Protein AF-A0A3B9D4S8-F1 (afdb_monomer_lite)

Sequence (155 aa):
MSEKCYGMEFLEKNNIGFYTDLKRFDDLPFKVETFAYAKSVVMIPEYLYYYRLEREGQDVAADDERLYVHFDIFEHLNQSIGSTKDQRLIDNLQMCKIQTHRYALSKIKEEYKEEYLRRARADLNALCDTGRTYKIANMMLGSEVADAYRKIMQE

Radius of gyration: 16.87 Å; chains: 1; bounding box: 31×39×42 Å

pLDDT: mean 85.06, std 12.62, range [33.0, 96.56]

Structure (mmCIF, N/CA/C/O backbone):
data_AF-A0A3B9D4S8-F1
#
_entry.id   AF-A0A3B9D4S8-F1
#
loop_
_atom_site.group_PDB
_atom_site.id
_atom_site.type_symbol
_atom_site.label_atom_id
_atom_site.label_alt_id
_atom_site.label_comp_id
_atom_site.label_asym_id
_atom_site.label_entity_id
_atom_site.label_seq_id
_atom_site.pdbx_PDB_ins_code
_atom_site.Cartn_x
_atom_site.Cartn_y
_atom_site.Cartn_z
_atom_site.occupancy
_atom_site.B_iso_or_equiv
_atom_site.auth_seq_id
_atom_site.auth_comp_id
_atom_site.auth_asym_id
_atom_site.auth_atom_id
_atom_site.pdbx_PDB_model_num
ATOM 1 N N . MET A 1 1 ? 0.775 -20.715 5.331 1.00 33.00 1 MET A N 1
ATOM 2 C CA . MET A 1 1 ? 1.115 -20.788 6.770 1.00 33.00 1 MET A CA 1
ATOM 3 C C . MET A 1 1 ? 1.354 -19.358 7.222 1.00 33.00 1 MET A C 1
ATOM 5 O O . MET A 1 1 ? 2.256 -18.736 6.675 1.00 33.00 1 MET A O 1
ATOM 9 N N . SER A 1 2 ? 0.488 -18.779 8.061 1.00 41.25 2 SER A N 1
ATOM 10 C CA . SER A 1 2 ? 0.660 -17.386 8.494 1.00 41.25 2 SER A CA 1
ATOM 11 C C . SER A 1 2 ? 1.820 -17.278 9.483 1.00 41.25 2 SER A C 1
ATOM 13 O O . SER A 1 2 ? 1.937 -18.087 10.395 1.00 41.25 2 SER A O 1
ATOM 15 N N . GLU A 1 3 ? 2.643 -16.244 9.330 1.00 60.28 3 GLU A N 1
ATOM 16 C CA . GLU A 1 3 ? 3.810 -15.877 10.165 1.00 60.28 3 GLU A CA 1
ATOM 17 C C . GLU A 1 3 ? 3.486 -15.567 11.635 1.00 60.28 3 GLU A C 1
ATOM 19 O O . GLU A 1 3 ? 4.340 -15.113 12.393 1.00 60.28 3 GLU A O 1
ATOM 24 N N . LYS A 1 4 ? 2.217 -15.693 12.014 1.00 74.19 4 LYS A N 1
ATOM 25 C CA . LYS A 1 4 ? 1.627 -15.128 13.220 1.00 74.19 4 LYS A CA 1
ATOM 26 C C . LYS A 1 4 ? 0.642 -16.137 13.791 1.00 74.19 4 LYS A C 1
ATOM 28 O O . LYS A 1 4 ? -0.062 -16.813 13.036 1.00 74.19 4 LYS A O 1
ATOM 33 N N . CYS A 1 5 ? 0.603 -16.212 15.115 1.00 82.44 5 CYS A N 1
ATOM 34 C CA . CYS A 1 5 ? -0.355 -17.025 15.848 1.00 82.44 5 CYS A CA 1
ATOM 35 C C . CYS A 1 5 ? -1.578 -16.177 16.189 1.00 82.44 5 CYS A C 1
ATOM 37 O O . CYS A 1 5 ? -1.447 -15.075 16.722 1.00 82.44 5 CYS A O 1
ATOM 39 N N . TYR A 1 6 ? -2.760 -16.716 15.910 1.00 88.50 6 TYR A N 1
ATOM 40 C CA . TYR A 1 6 ? -4.036 -16.066 16.176 1.00 88.50 6 TYR A CA 1
ATOM 41 C C . TYR A 1 6 ? -4.867 -16.951 17.101 1.00 88.50 6 TYR A C 1
ATOM 43 O O . TYR A 1 6 ? -4.861 -18.174 16.965 1.00 88.50 6 TYR A O 1
ATOM 51 N N . GLY A 1 7 ? -5.582 -16.340 18.046 1.00 90.00 7 GLY A N 1
ATOM 52 C CA . GLY A 1 7 ? -6.545 -17.069 18.867 1.00 90.00 7 GLY A CA 1
ATOM 53 C C . GLY A 1 7 ? -7.735 -17.505 18.015 1.00 90.00 7 GLY A C 1
ATOM 54 O O . GLY A 1 7 ? -8.358 -16.663 17.373 1.00 90.00 7 GLY A O 1
ATOM 55 N N . MET A 1 8 ? -8.066 -18.796 18.021 1.00 91.88 8 MET A N 1
ATOM 56 C CA . MET A 1 8 ? -9.166 -19.335 17.212 1.00 91.88 8 MET A CA 1
ATOM 57 C C . MET A 1 8 ? -10.509 -18.682 17.563 1.00 91.88 8 MET A C 1
ATOM 59 O O . MET A 1 8 ? -11.168 -18.136 16.685 1.00 91.88 8 MET A O 1
ATOM 63 N N . GLU A 1 9 ? -10.839 -18.604 18.856 1.00 93.50 9 GLU A N 1
ATOM 64 C CA . GLU A 1 9 ? -12.060 -17.938 19.336 1.00 93.50 9 GLU A CA 1
ATOM 65 C C . GLU A 1 9 ? -12.143 -16.462 18.911 1.00 93.50 9 GLU A C 1
ATOM 67 O O . GLU A 1 9 ? -13.228 -15.931 18.678 1.00 93.50 9 GLU A O 1
ATOM 72 N N . PHE A 1 10 ? -10.998 -15.776 18.800 1.00 94.75 10 PHE A N 1
ATOM 73 C CA . PHE A 1 10 ? -10.945 -14.389 18.340 1.00 94.75 10 PHE A CA 1
ATOM 74 C C . PHE A 1 10 ? -11.312 -14.271 16.856 1.00 94.75 10 PHE A C 1
ATOM 76 O O . PHE A 1 10 ? -12.084 -13.378 16.501 1.00 94.75 10 PHE A O 1
ATOM 83 N N . LEU A 1 11 ? -10.782 -15.156 16.009 1.00 94.62 11 LEU A N 1
ATOM 84 C CA . LEU A 1 11 ? -11.086 -15.161 14.578 1.00 94.62 11 LEU A CA 1
ATOM 85 C C . LEU A 1 11 ? -12.559 -15.493 14.332 1.00 94.62 11 LEU A C 1
ATOM 87 O O . LEU A 1 11 ? -13.235 -14.758 13.617 1.00 94.62 11 LEU A O 1
ATOM 91 N N . GLU A 1 12 ? -13.074 -16.537 14.987 1.00 93.94 12 GLU A N 1
ATOM 92 C CA . GLU A 1 12 ? -14.468 -16.972 14.846 1.00 93.94 12 GLU A CA 1
ATOM 93 C C . GLU A 1 12 ? -15.448 -15.889 15.299 1.00 93.94 12 GLU A C 1
ATOM 95 O O . GLU A 1 12 ? -16.387 -15.552 14.580 1.00 93.94 12 GLU A O 1
ATOM 100 N N . LYS A 1 13 ? -15.201 -15.275 16.463 1.00 94.88 13 LYS A N 1
ATOM 101 C CA . LYS A 1 13 ? -16.071 -14.225 17.005 1.00 94.88 13 LYS A CA 1
ATOM 102 C C . LYS A 1 13 ? -16.189 -13.007 16.087 1.00 94.88 13 LYS A C 1
ATOM 104 O O . LYS A 1 13 ? -17.244 -12.379 16.059 1.00 94.88 13 LYS A O 1
ATOM 109 N N . ASN A 1 14 ? -15.108 -12.639 15.402 1.00 92.69 14 ASN A N 1
ATOM 110 C CA . ASN A 1 14 ? -15.076 -11.471 14.520 1.00 92.69 14 ASN A CA 1
ATOM 111 C C . ASN A 1 14 ? -15.280 -11.843 13.041 1.00 92.69 14 ASN A C 1
ATOM 113 O O . ASN A 1 14 ? -15.182 -10.966 12.189 1.00 92.69 14 ASN A O 1
ATOM 117 N N . ASN A 1 15 ? -15.575 -13.116 12.745 1.00 92.88 15 ASN A N 1
ATOM 118 C CA . ASN A 1 15 ? -15.755 -13.649 11.395 1.00 92.88 15 ASN A CA 1
ATOM 119 C C . ASN A 1 15 ? -14.580 -13.324 10.448 1.00 92.88 15 ASN A C 1
ATOM 121 O O . ASN A 1 15 ? -14.788 -12.939 9.300 1.00 92.88 15 ASN A O 1
ATOM 125 N N . ILE A 1 16 ? -13.347 -13.455 10.948 1.00 92.88 16 ILE A N 1
ATOM 126 C CA . ILE A 1 16 ? -12.126 -13.139 10.196 1.00 92.88 16 ILE A CA 1
ATOM 127 C C . ILE A 1 16 ? -11.615 -14.409 9.518 1.00 92.88 16 ILE A C 1
ATOM 129 O O . ILE A 1 16 ? -11.272 -15.390 10.184 1.00 92.88 16 ILE A O 1
ATOM 133 N N . GLY A 1 17 ? -11.533 -14.381 8.192 1.00 89.81 17 GLY A N 1
ATOM 134 C CA . GLY A 1 17 ? -11.131 -15.519 7.373 1.00 89.81 17 GLY A CA 1
ATOM 135 C C . GLY A 1 17 ? -10.487 -15.090 6.060 1.00 89.81 17 GLY A C 1
ATOM 136 O O . GLY A 1 17 ? -10.369 -13.904 5.766 1.00 89.81 17 GLY A O 1
ATOM 137 N N . PHE A 1 18 ? -10.032 -16.069 5.280 1.00 90.06 18 PHE A N 1
ATOM 138 C CA . PHE A 1 18 ? -9.527 -15.812 3.933 1.00 90.06 18 PHE A CA 1
ATOM 139 C C . PHE A 1 18 ? -10.694 -15.707 2.953 1.00 90.06 18 PHE A C 1
ATOM 141 O O . PHE A 1 18 ? -11.571 -16.574 2.912 1.00 90.06 18 PHE A O 1
ATOM 148 N N . TYR A 1 19 ? -10.686 -14.644 2.159 1.00 83.25 19 TYR A N 1
ATOM 149 C CA . TYR A 1 19 ? -11.683 -14.399 1.126 1.00 83.25 19 TYR A CA 1
ATOM 150 C C . TYR A 1 19 ? -11.431 -15.317 -0.072 1.00 83.25 19 TYR A C 1
ATOM 152 O O . TYR A 1 19 ? -10.336 -15.348 -0.626 1.00 83.25 19 TYR A O 1
ATOM 160 N N . THR A 1 20 ? -12.448 -16.084 -0.465 1.00 81.81 20 THR A N 1
ATOM 161 C CA . THR A 1 20 ? -12.332 -17.102 -1.531 1.00 81.81 20 THR A CA 1
ATOM 162 C C . THR A 1 20 ? -12.549 -16.539 -2.934 1.00 81.81 20 THR A C 1
ATOM 164 O O . THR A 1 20 ? -12.186 -17.169 -3.926 1.00 81.81 20 THR A O 1
ATOM 167 N N . ASP A 1 21 ? -13.124 -15.345 -3.023 1.00 84.06 21 ASP A N 1
ATOM 168 C CA . ASP A 1 21 ? -13.337 -14.569 -4.240 1.00 84.06 21 ASP A CA 1
ATOM 169 C C . ASP A 1 21 ? -12.104 -13.741 -4.645 1.00 84.06 21 ASP A C 1
ATOM 171 O O . ASP A 1 21 ? -11.985 -13.333 -5.805 1.00 84.06 21 ASP A O 1
ATOM 175 N N . LEU A 1 22 ? -11.139 -13.556 -3.735 1.00 76.62 22 LEU A N 1
ATOM 176 C CA . LEU A 1 22 ? -9.862 -12.908 -4.026 1.00 76.62 22 LEU A CA 1
ATOM 177 C C . LEU A 1 22 ? -8.863 -13.912 -4.618 1.00 76.62 22 LEU A C 1
ATOM 179 O O . LEU A 1 22 ? -8.433 -14.863 -3.973 1.00 76.62 22 LEU A O 1
ATOM 183 N N . LYS A 1 23 ? -8.450 -13.682 -5.871 1.00 67.25 23 LYS A N 1
ATOM 184 C CA . LYS A 1 23 ? -7.544 -14.592 -6.597 1.00 67.25 23 LYS A CA 1
ATOM 185 C C . LYS A 1 23 ? -6.112 -14.638 -6.042 1.00 67.25 23 LYS A C 1
ATOM 187 O O . LYS A 1 23 ? -5.414 -15.614 -6.313 1.00 67.25 23 LYS A O 1
ATOM 192 N N . ARG A 1 24 ? -5.644 -13.582 -5.363 1.00 70.50 24 ARG A N 1
ATOM 193 C CA . ARG A 1 24 ? -4.292 -13.434 -4.781 1.00 70.50 24 ARG A CA 1
ATOM 194 C C . ARG A 1 24 ? -4.332 -12.417 -3.630 1.00 70.50 24 ARG A C 1
ATOM 196 O O . ARG A 1 24 ? -5.209 -11.559 -3.629 1.00 70.50 24 ARG A O 1
ATOM 203 N N . PHE A 1 25 ? -3.344 -12.463 -2.730 1.00 62.47 25 PHE A N 1
ATOM 204 C CA . PHE A 1 25 ? -3.165 -11.511 -1.613 1.00 62.47 25 PHE A CA 1
ATOM 205 C C . PHE A 1 25 ? -4.340 -11.450 -0.622 1.00 62.47 25 PHE A C 1
ATOM 207 O O . PHE A 1 25 ? -4.583 -10.430 0.024 1.00 62.47 25 PHE A O 1
ATOM 214 N N . ASP A 1 26 ? -5.050 -12.565 -0.474 1.00 72.12 26 ASP A N 1
ATOM 215 C CA . ASP A 1 26 ? -6.077 -12.794 0.546 1.00 72.12 26 ASP A CA 1
ATOM 216 C C . ASP A 1 26 ? -5.527 -12.688 1.983 1.00 72.12 26 ASP A C 1
ATOM 218 O O . ASP A 1 26 ? -6.278 -12.499 2.941 1.00 72.12 26 ASP A O 1
ATOM 222 N N . ASP A 1 27 ? -4.204 -12.741 2.140 1.00 79.81 27 ASP A N 1
ATOM 223 C CA . ASP A 1 27 ? -3.505 -12.539 3.400 1.00 79.81 27 ASP A CA 1
ATOM 224 C C . ASP A 1 27 ? -3.541 -11.096 3.911 1.00 79.81 27 ASP A C 1
ATOM 226 O O . ASP A 1 27 ? -3.453 -10.886 5.125 1.00 79.81 27 ASP A O 1
ATOM 230 N N . LEU A 1 28 ? -3.667 -10.096 3.034 1.00 80.31 28 LEU A N 1
ATOM 231 C CA . LEU A 1 28 ? -3.691 -8.702 3.464 1.00 80.31 28 LEU A CA 1
ATOM 232 C C . LEU A 1 28 ? -5.007 -8.322 4.164 1.00 80.31 28 LEU A C 1
ATOM 234 O O . LEU A 1 28 ? -4.908 -7.804 5.280 1.00 80.31 28 LEU A O 1
ATOM 238 N N . PRO A 1 29 ? -6.207 -8.591 3.607 1.00 86.25 29 PRO A N 1
ATOM 239 C CA . PRO A 1 29 ? -7.467 -8.373 4.320 1.00 86.25 29 PRO A CA 1
ATOM 240 C C . PRO A 1 29 ? -7.474 -9.067 5.680 1.00 86.25 29 PRO A C 1
ATOM 242 O O . PRO A 1 29 ? -7.722 -8.425 6.699 1.00 86.25 29 PRO A O 1
ATOM 245 N N . PHE A 1 30 ? -7.045 -10.333 5.714 1.00 89.62 30 PHE A N 1
ATOM 246 C CA . PHE A 1 30 ? -6.923 -11.100 6.949 1.00 89.62 30 PHE A CA 1
ATOM 247 C C . PHE A 1 30 ? -6.039 -10.383 7.985 1.00 89.62 30 PHE A C 1
ATOM 249 O O . PHE A 1 30 ? -6.403 -10.257 9.156 1.00 89.62 30 PHE A O 1
ATOM 256 N N . LYS A 1 31 ? -4.870 -9.868 7.575 1.00 87.31 31 LYS A N 1
ATOM 257 C CA . LYS A 1 31 ? -3.962 -9.113 8.458 1.00 87.31 31 LYS A CA 1
ATOM 258 C C . LYS A 1 31 ? -4.603 -7.818 8.956 1.00 87.31 31 LYS A C 1
ATOM 260 O O . LYS A 1 31 ? -4.525 -7.525 10.145 1.00 87.31 31 LYS A O 1
ATOM 265 N N . VAL A 1 32 ? -5.216 -7.039 8.070 1.00 88.62 32 VAL A N 1
ATOM 266 C CA . VAL A 1 32 ? -5.821 -5.749 8.430 1.00 88.62 32 VAL A CA 1
ATOM 267 C C . VAL A 1 32 ? -6.968 -5.951 9.416 1.00 88.62 32 VAL A C 1
ATOM 269 O O . VAL A 1 32 ? -6.998 -5.291 10.451 1.00 88.62 32 VAL A O 1
ATOM 272 N N . GLU A 1 33 ? -7.859 -6.903 9.151 1.00 91.56 33 GLU A N 1
ATOM 273 C CA . GLU A 1 33 ? -8.985 -7.227 10.029 1.00 91.56 33 GLU A CA 1
ATOM 274 C C . GLU A 1 33 ? -8.518 -7.751 11.387 1.00 91.56 33 GLU A C 1
ATOM 276 O O . GLU A 1 33 ? -8.989 -7.290 12.429 1.00 91.56 33 GLU A O 1
ATOM 281 N N . THR A 1 34 ? -7.540 -8.663 11.403 1.00 92.06 34 THR A N 1
ATOM 282 C CA . THR A 1 34 ? -6.981 -9.156 12.669 1.00 92.06 34 THR A CA 1
ATOM 283 C C . THR A 1 34 ? -6.370 -8.032 13.500 1.00 92.06 34 THR A C 1
ATOM 285 O O . THR A 1 34 ? -6.597 -7.999 14.707 1.00 92.06 34 THR A O 1
ATOM 288 N N . PHE A 1 35 ? -5.669 -7.073 12.891 1.00 90.19 35 PHE A N 1
ATOM 289 C CA . PHE A 1 35 ? -5.168 -5.899 13.612 1.00 90.19 35 PHE A CA 1
ATOM 290 C C . PHE A 1 35 ? -6.274 -4.937 14.053 1.00 90.19 35 PHE A C 1
ATOM 292 O O . PHE A 1 35 ? -6.190 -4.397 15.154 1.00 90.19 35 PHE A O 1
ATOM 299 N N . ALA A 1 36 ? -7.303 -4.727 13.232 1.00 92.88 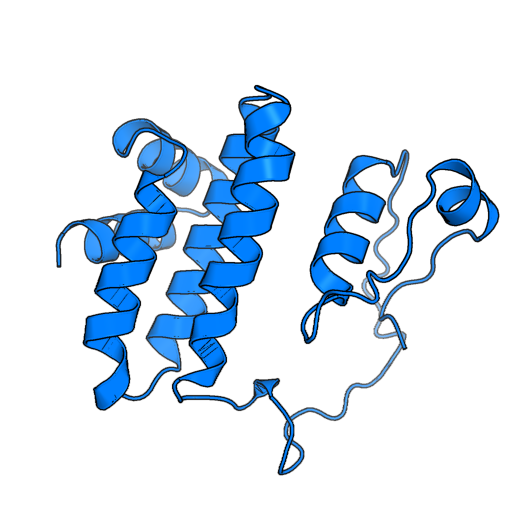36 ALA A N 1
ATOM 300 C CA . ALA A 1 36 ? -8.396 -3.808 13.534 1.00 92.88 36 ALA A CA 1
ATOM 301 C C . ALA A 1 36 ? -9.216 -4.255 14.755 1.00 92.88 36 ALA A C 1
ATOM 303 O O . ALA A 1 36 ? -9.603 -3.423 15.577 1.00 92.88 36 ALA A O 1
ATOM 304 N N . TYR A 1 37 ? -9.453 -5.563 14.898 1.00 92.81 37 TYR A N 1
ATOM 305 C CA . TYR A 1 37 ? -10.247 -6.119 15.998 1.00 92.81 37 TYR A CA 1
ATOM 306 C C . TYR A 1 37 ? -9.418 -6.564 17.213 1.00 92.81 37 TYR A C 1
ATOM 308 O O . TYR A 1 37 ? -9.984 -6.847 18.277 1.00 92.81 37 TYR A O 1
ATOM 316 N N . ALA A 1 38 ? -8.090 -6.648 17.093 1.00 92.56 38 ALA A N 1
ATOM 317 C CA . ALA A 1 38 ? -7.230 -7.085 18.187 1.00 92.56 38 ALA A CA 1
ATOM 318 C C . ALA A 1 38 ? -7.261 -6.099 19.366 1.00 92.56 38 ALA A C 1
ATOM 320 O O . ALA A 1 38 ? -6.974 -4.912 19.233 1.00 92.56 38 ALA A O 1
ATOM 321 N N . LYS A 1 39 ? -7.540 -6.618 20.567 1.00 91.25 39 LYS A N 1
ATOM 322 C CA . LYS A 1 39 ? -7.423 -5.849 21.821 1.00 91.25 39 LYS A CA 1
ATOM 323 C C . LYS A 1 39 ? -5.982 -5.747 22.319 1.00 91.25 39 LYS A C 1
ATOM 325 O O . LYS A 1 39 ? -5.649 -4.823 23.055 1.00 91.25 39 LYS A O 1
ATOM 330 N N . SER A 1 40 ? -5.145 -6.711 21.954 1.00 90.31 40 SER A N 1
ATOM 331 C CA . SER A 1 40 ? -3.722 -6.746 22.269 1.00 90.31 40 SER A CA 1
ATOM 332 C C . SER A 1 40 ? -2.969 -7.494 21.175 1.00 90.31 40 SER A C 1
ATOM 334 O O . SER A 1 40 ? -3.491 -8.428 20.567 1.00 90.31 40 SER A O 1
ATOM 336 N N . VAL A 1 41 ? -1.728 -7.076 20.937 1.00 89.75 41 VAL A N 1
ATOM 337 C CA . VAL A 1 41 ? -0.797 -7.734 20.021 1.00 89.75 41 VAL A CA 1
ATOM 338 C C . VAL A 1 41 ? 0.539 -7.854 20.737 1.00 89.75 41 VAL A C 1
ATOM 340 O O . VAL A 1 41 ? 1.039 -6.872 21.283 1.00 89.75 41 VAL A O 1
ATOM 343 N N . VAL A 1 42 ? 1.111 -9.057 20.741 1.00 87.81 42 VAL A N 1
ATOM 344 C CA . VAL A 1 42 ? 2.447 -9.319 21.284 1.00 87.81 42 VAL A CA 1
ATOM 345 C C . VAL A 1 42 ? 3.409 -9.494 20.117 1.00 87.81 42 VAL A C 1
ATOM 347 O O . VAL A 1 42 ? 3.148 -10.290 19.217 1.00 87.81 42 VAL A O 1
ATOM 350 N N . MET A 1 43 ? 4.519 -8.758 20.138 1.00 84.12 43 MET A N 1
ATOM 351 C CA . MET A 1 43 ? 5.634 -8.974 19.219 1.00 84.12 43 MET A CA 1
ATOM 352 C C . MET A 1 43 ? 6.755 -9.712 19.939 1.00 84.12 43 MET A C 1
ATOM 354 O O . MET A 1 43 ? 7.182 -9.294 21.013 1.00 84.12 43 MET A O 1
ATOM 358 N N . ILE A 1 44 ? 7.221 -10.798 19.327 1.00 80.31 44 ILE A N 1
ATOM 359 C CA . ILE A 1 44 ? 8.360 -11.586 19.794 1.00 80.31 44 ILE A CA 1
ATOM 360 C C . ILE A 1 44 ? 9.546 -11.207 18.893 1.00 80.31 44 ILE A C 1
ATOM 362 O O . ILE A 1 44 ? 9.443 -11.404 17.681 1.00 80.31 44 ILE A O 1
ATOM 366 N N . PRO A 1 45 ? 10.616 -10.589 19.430 1.00 71.81 45 PRO A N 1
ATOM 367 C CA . PRO A 1 45 ? 11.757 -10.136 18.631 1.00 71.81 45 PRO A CA 1
ATOM 368 C C . PRO A 1 45 ? 12.637 -11.290 18.128 1.00 71.81 45 PRO A C 1
ATOM 370 O O . PRO A 1 45 ? 13.440 -11.099 17.216 1.00 71.81 45 PRO A O 1
ATOM 373 N N . GLU A 1 46 ? 12.504 -12.480 18.708 1.00 75.94 46 GLU A N 1
ATOM 374 C CA . GLU A 1 46 ? 13.231 -13.675 18.306 1.00 75.94 46 GLU A CA 1
ATOM 375 C C . GLU A 1 46 ? 12.643 -14.322 17.042 1.00 75.94 46 GLU A C 1
ATOM 377 O O . GLU A 1 46 ?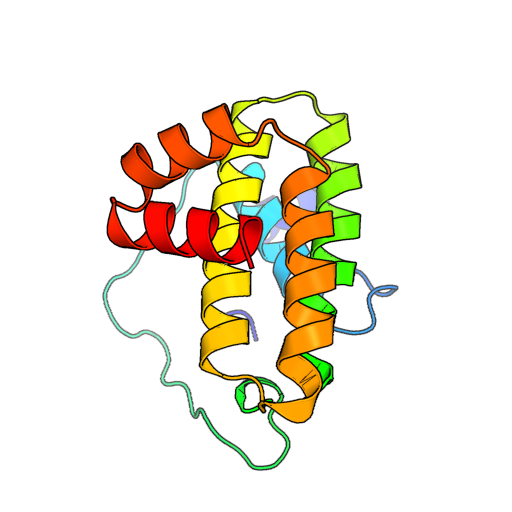 11.429 -14.396 16.839 1.00 75.94 46 GLU A O 1
ATOM 382 N N . TYR A 1 47 ? 13.521 -14.865 16.195 1.00 65.25 47 TYR A N 1
ATOM 383 C CA . TYR A 1 47 ? 13.119 -15.598 14.996 1.00 65.25 47 TYR A CA 1
ATOM 384 C C . TYR A 1 47 ? 12.494 -16.943 15.373 1.00 65.25 47 TYR A C 1
ATOM 386 O O . TYR A 1 47 ? 13.194 -17.911 15.667 1.00 65.25 47 TYR A O 1
ATOM 394 N N . LEU A 1 48 ? 11.165 -17.015 15.330 1.00 65.75 48 LEU A N 1
ATOM 395 C CA . LEU A 1 48 ? 10.430 -18.262 15.566 1.00 65.75 48 LEU A CA 1
ATOM 396 C C . LEU A 1 48 ? 10.343 -19.151 14.315 1.00 65.75 48 LEU A C 1
ATOM 398 O O . LEU A 1 48 ? 10.051 -20.338 14.430 1.00 65.75 48 LEU A O 1
ATOM 402 N N . TYR A 1 49 ? 10.611 -18.593 13.129 1.00 60.28 49 TYR A N 1
ATOM 403 C CA . TYR A 1 49 ? 10.585 -19.297 11.845 1.00 60.28 49 TYR A CA 1
ATOM 404 C C . TYR A 1 49 ? 11.664 -18.767 10.889 1.00 60.28 49 TYR A C 1
ATOM 406 O O . TYR A 1 49 ? 11.849 -17.559 10.759 1.00 60.28 49 TYR A O 1
ATOM 414 N N . TYR A 1 50 ? 12.337 -19.674 10.172 1.00 53.53 50 TYR A N 1
ATOM 415 C CA . TYR A 1 50 ? 13.265 -19.339 9.086 1.00 53.53 50 TYR A CA 1
ATOM 416 C C . TYR A 1 50 ? 12.541 -19.372 7.735 1.00 53.53 50 TYR A C 1
ATOM 418 O O . TYR A 1 50 ? 12.075 -20.428 7.301 1.00 53.53 50 TYR A O 1
ATOM 426 N N . TYR A 1 51 ? 12.481 -18.230 7.046 1.00 54.41 51 TYR A N 1
ATOM 427 C CA . TYR A 1 51 ? 11.971 -18.154 5.676 1.00 54.41 51 TYR A CA 1
ATOM 428 C C . TYR A 1 51 ? 13.049 -18.524 4.654 1.00 54.41 51 TYR A C 1
ATOM 430 O O . TYR A 1 51 ? 14.169 -18.021 4.701 1.00 54.41 51 TYR A O 1
ATOM 438 N N . ARG A 1 52 ? 12.682 -19.352 3.667 1.00 51.62 52 ARG A N 1
ATOM 439 C CA . ARG A 1 52 ? 13.384 -19.408 2.376 1.00 51.62 52 ARG A CA 1
ATOM 440 C C . ARG A 1 52 ? 12.694 -18.428 1.432 1.00 51.62 52 ARG A C 1
ATOM 442 O O . ARG A 1 52 ? 11.574 -18.694 1.000 1.00 51.62 52 ARG A O 1
ATOM 449 N N . LEU A 1 53 ? 13.350 -17.310 1.154 1.0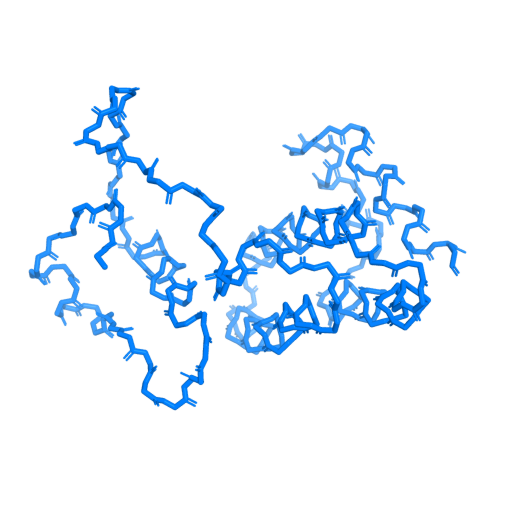0 52.88 53 LEU A N 1
ATOM 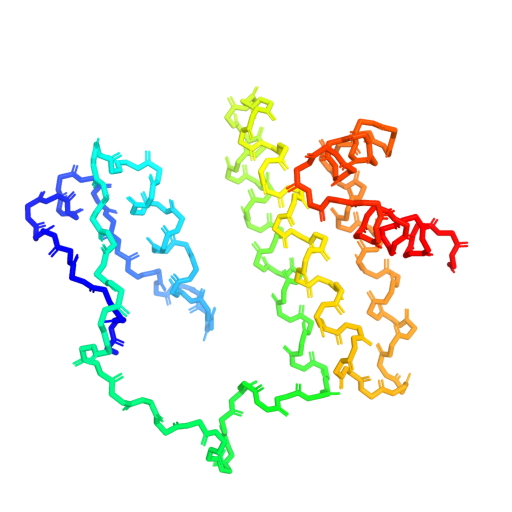450 C CA . LEU A 1 53 ? 12.948 -16.360 0.118 1.00 52.88 53 LEU A CA 1
ATOM 451 C C . LEU A 1 53 ? 13.584 -16.759 -1.228 1.00 52.88 53 LEU A C 1
ATOM 453 O O . LEU A 1 53 ? 14.511 -17.567 -1.249 1.00 52.88 53 LEU A O 1
ATOM 457 N N . GLU A 1 54 ? 13.065 -16.203 -2.327 1.00 53.81 54 GLU A N 1
ATOM 458 C CA . GLU A 1 54 ? 13.648 -16.278 -3.683 1.00 53.81 54 GLU A CA 1
ATOM 459 C C . GLU A 1 54 ? 13.683 -17.671 -4.340 1.00 53.81 54 GLU A C 1
ATOM 461 O O . GLU A 1 54 ? 14.674 -18.069 -4.950 1.00 53.81 54 GLU A O 1
ATOM 466 N N . ARG A 1 55 ? 12.584 -18.433 -4.277 1.00 56.94 55 ARG A N 1
ATOM 467 C CA . ARG A 1 55 ? 12.425 -19.576 -5.194 1.00 56.94 55 ARG A CA 1
ATOM 468 C C . ARG A 1 55 ? 12.001 -19.099 -6.580 1.00 56.94 55 ARG A C 1
ATOM 470 O O . ARG A 1 55 ? 11.165 -18.206 -6.706 1.00 56.94 55 ARG A O 1
ATOM 477 N N . GLU A 1 56 ? 12.527 -19.745 -7.614 1.00 49.72 56 GLU A N 1
ATOM 478 C CA . GLU A 1 56 ? 12.031 -19.592 -8.982 1.00 49.72 56 GLU A CA 1
ATOM 479 C C . GLU A 1 56 ? 10.513 -19.870 -9.003 1.00 49.72 56 GLU A C 1
ATOM 481 O O . GLU A 1 56 ? 10.060 -20.904 -8.507 1.00 49.72 56 GLU A O 1
ATOM 486 N N . GLY A 1 57 ? 9.717 -18.910 -9.487 1.00 57.19 57 GLY A N 1
ATOM 487 C CA . GLY A 1 57 ? 8.246 -18.963 -9.451 1.00 57.19 57 GLY A CA 1
ATOM 488 C C . GLY A 1 57 ? 7.573 -18.308 -8.233 1.00 57.19 57 GLY A C 1
ATOM 489 O O . GLY A 1 57 ? 6.352 -18.368 -8.118 1.00 57.19 57 GLY A O 1
ATOM 490 N N . GLN A 1 58 ? 8.322 -17.672 -7.326 1.00 60.78 58 GLN A N 1
ATOM 491 C CA . GLN A 1 58 ? 7.770 -16.964 -6.167 1.00 60.78 58 GLN A CA 1
ATOM 492 C C . GLN A 1 58 ? 7.471 -15.487 -6.500 1.00 60.78 58 GLN A C 1
ATOM 494 O O . GLN A 1 58 ? 8.365 -14.736 -6.884 1.00 60.78 58 GLN A O 1
ATOM 499 N N . ASP A 1 59 ? 6.224 -15.044 -6.298 1.00 58.12 59 ASP A N 1
ATOM 500 C CA . ASP A 1 59 ? 5.749 -13.697 -6.683 1.00 58.12 59 ASP A CA 1
ATOM 501 C C . ASP A 1 59 ? 6.428 -12.530 -5.937 1.00 58.12 59 ASP A C 1
ATOM 503 O O . ASP A 1 59 ? 6.349 -11.386 -6.369 1.00 58.12 59 ASP A O 1
ATOM 507 N N . VAL A 1 60 ? 7.160 -12.802 -4.851 1.00 58.94 60 VAL A N 1
ATOM 508 C CA . VAL A 1 60 ? 7.930 -11.789 -4.097 1.00 58.94 60 VAL A CA 1
ATOM 509 C C . VAL A 1 60 ? 9.135 -11.258 -4.896 1.00 58.94 60 VAL A C 1
ATOM 511 O O . VAL A 1 60 ? 9.652 -10.179 -4.604 1.00 58.94 60 VAL A O 1
ATOM 514 N N . ALA A 1 61 ? 9.584 -11.998 -5.914 1.00 64.81 61 ALA A N 1
ATOM 515 C CA . ALA A 1 61 ? 10.638 -11.574 -6.833 1.00 64.81 61 ALA A CA 1
ATOM 516 C C . ALA A 1 61 ? 10.094 -10.874 -8.093 1.00 64.81 61 ALA A C 1
ATOM 518 O O . ALA A 1 61 ? 10.868 -10.596 -9.004 1.00 64.81 61 ALA A O 1
ATOM 519 N N . ALA A 1 62 ? 8.782 -10.615 -8.172 1.00 78.19 62 ALA A N 1
ATOM 520 C CA . ALA A 1 62 ? 8.196 -9.955 -9.330 1.00 78.19 62 ALA A CA 1
ATOM 521 C C . ALA A 1 62 ? 8.742 -8.528 -9.494 1.00 78.19 62 ALA A C 1
ATOM 523 O O . ALA A 1 62 ? 8.760 -7.734 -8.554 1.00 78.19 62 ALA A O 1
ATOM 524 N N . ASP A 1 63 ? 9.159 -8.221 -10.717 1.00 85.38 63 ASP A N 1
ATOM 525 C CA . ASP A 1 63 ? 9.622 -6.912 -11.178 1.00 85.38 63 ASP A CA 1
ATOM 526 C C . ASP A 1 63 ? 8.829 -6.444 -12.418 1.00 85.38 63 ASP A C 1
ATOM 528 O O . ASP A 1 63 ? 9.214 -5.494 -13.094 1.00 85.38 63 ASP A O 1
ATOM 532 N N . ASP A 1 64 ? 7.719 -7.117 -12.723 1.00 86.31 64 ASP A N 1
ATOM 533 C CA . ASP A 1 64 ? 6.882 -6.923 -13.909 1.00 86.31 64 ASP A CA 1
ATOM 534 C C . ASP A 1 64 ? 5.464 -6.434 -13.539 1.00 86.31 64 ASP A C 1
ATOM 536 O O . ASP A 1 64 ? 5.209 -5.975 -12.419 1.00 86.31 64 ASP A O 1
ATOM 540 N N . GLU A 1 65 ? 4.521 -6.538 -14.481 1.00 88.00 65 GLU A N 1
ATOM 541 C CA . GLU A 1 65 ? 3.112 -6.159 -14.316 1.00 88.00 65 GLU A CA 1
ATOM 542 C C . GLU A 1 65 ? 2.418 -6.796 -13.102 1.00 88.00 65 GLU A C 1
ATOM 544 O O . GLU A 1 65 ? 1.420 -6.264 -12.619 1.00 88.00 65 GLU A O 1
ATOM 549 N N . ARG A 1 66 ? 2.935 -7.898 -12.539 1.00 86.38 66 ARG A N 1
ATOM 550 C CA . ARG A 1 66 ? 2.352 -8.518 -11.338 1.00 86.38 66 ARG A CA 1
ATOM 551 C C . ARG A 1 66 ? 2.365 -7.588 -10.128 1.00 86.38 66 ARG A C 1
ATOM 553 O O . ARG A 1 66 ? 1.505 -7.735 -9.261 1.00 86.38 66 ARG A O 1
ATOM 560 N N . LEU A 1 67 ? 3.265 -6.601 -10.082 1.00 89.94 67 LEU A N 1
ATOM 561 C CA . LEU A 1 67 ? 3.251 -5.562 -9.047 1.00 89.94 67 LEU A CA 1
ATOM 562 C C . LEU A 1 67 ? 1.995 -4.670 -9.119 1.00 89.94 67 LEU A C 1
ATOM 564 O O . LEU A 1 67 ? 1.674 -3.982 -8.154 1.00 89.94 67 LEU A O 1
ATOM 568 N N . TYR A 1 68 ? 1.224 -4.701 -10.213 1.00 90.38 68 TYR A N 1
ATOM 569 C CA . TYR A 1 68 ? 0.002 -3.898 -10.372 1.00 90.38 68 TYR A CA 1
ATOM 570 C C . TYR A 1 68 ? -1.148 -4.389 -9.490 1.00 90.38 68 TYR A C 1
ATOM 572 O O . TYR A 1 68 ? -2.130 -3.676 -9.291 1.00 90.38 68 TYR A O 1
ATOM 580 N N . VAL A 1 69 ? -1.027 -5.582 -8.914 1.00 87.81 69 VAL A N 1
ATOM 581 C CA . VAL A 1 69 ? -2.024 -6.137 -7.995 1.00 87.81 69 VAL A CA 1
ATOM 582 C C . VAL A 1 69 ? -2.281 -5.255 -6.769 1.00 87.81 69 VAL A C 1
ATOM 584 O O . VAL A 1 69 ? -3.373 -5.280 -6.207 1.00 87.81 69 VAL A O 1
ATOM 587 N N . HIS A 1 70 ? -1.309 -4.422 -6.380 1.00 91.69 70 HIS A N 1
ATOM 588 C CA . HIS A 1 70 ? -1.471 -3.459 -5.292 1.00 91.69 70 HIS A CA 1
ATOM 589 C C . HIS A 1 70 ? -2.648 -2.508 -5.523 1.00 91.69 70 HIS A C 1
ATOM 591 O O . HIS A 1 70 ? -3.309 -2.121 -4.565 1.00 91.69 70 HIS A O 1
ATOM 597 N N . PHE A 1 71 ? -2.951 -2.165 -6.775 1.00 94.06 71 PHE A N 1
ATOM 598 C CA . PHE A 1 71 ? -4.055 -1.263 -7.088 1.00 94.06 71 PHE A CA 1
ATOM 599 C C . PHE A 1 71 ? -5.421 -1.896 -6.807 1.00 94.06 71 PHE A C 1
ATOM 601 O O . PHE A 1 71 ? -6.273 -1.239 -6.221 1.00 94.06 71 PHE A O 1
ATOM 608 N N . ASP A 1 72 ? -5.618 -3.168 -7.158 1.00 87.38 72 ASP A N 1
ATOM 609 C CA . ASP A 1 72 ? -6.892 -3.863 -6.918 1.00 87.38 72 ASP A CA 1
ATOM 610 C C . ASP A 1 72 ? -7.124 -4.068 -5.413 1.00 87.38 72 ASP A C 1
ATOM 612 O O . ASP A 1 72 ? -8.229 -3.893 -4.898 1.00 87.38 72 ASP A O 1
ATOM 616 N N . ILE A 1 73 ? -6.042 -4.365 -4.688 1.00 87.88 73 ILE A N 1
ATOM 617 C CA . ILE A 1 73 ? -6.031 -4.443 -3.227 1.00 87.88 73 ILE A CA 1
ATOM 618 C C . ILE A 1 73 ? -6.442 -3.101 -2.611 1.00 87.88 73 ILE A C 1
ATOM 620 O O . ILE A 1 73 ? -7.307 -3.053 -1.733 1.00 87.88 73 ILE A O 1
ATOM 624 N N . PHE A 1 74 ? -5.817 -2.005 -3.046 1.00 93.75 74 PHE A N 1
ATOM 625 C CA . PHE A 1 74 ? -6.103 -0.690 -2.487 1.00 93.75 74 PHE A CA 1
ATOM 626 C C . PHE A 1 74 ? -7.477 -0.172 -2.874 1.00 93.75 74 PHE A C 1
ATOM 628 O O . PHE A 1 74 ? -8.098 0.476 -2.041 1.00 93.75 74 PHE A O 1
ATOM 635 N N . GLU A 1 75 ? -8.005 -0.515 -4.045 1.00 92.38 75 GLU A N 1
ATOM 636 C CA . GLU A 1 75 ? -9.387 -0.206 -4.408 1.00 92.38 75 GLU A CA 1
ATOM 637 C C . GLU A 1 75 ? -10.379 -0.854 -3.430 1.00 92.38 75 GLU A C 1
ATOM 639 O O . GLU A 1 75 ? -11.262 -0.181 -2.895 1.00 92.38 75 GLU A O 1
ATOM 644 N N . HIS A 1 76 ? -10.183 -2.132 -3.096 1.00 88.81 76 HIS A N 1
ATOM 645 C CA . HIS A 1 76 ? -11.016 -2.812 -2.104 1.00 88.81 76 HIS A CA 1
ATOM 646 C C . HIS A 1 76 ? -10.898 -2.170 -0.710 1.00 88.81 76 HIS A C 1
ATOM 648 O O . HIS A 1 76 ? -11.899 -1.899 -0.040 1.00 88.81 76 HIS A O 1
ATOM 654 N N . LEU A 1 77 ? -9.670 -1.864 -0.278 1.00 89.56 77 LEU A N 1
ATOM 655 C CA . LEU A 1 77 ? -9.435 -1.185 0.998 1.00 89.56 77 LEU A CA 1
ATOM 656 C C . LEU A 1 77 ? -9.999 0.239 1.007 1.00 89.56 77 LEU A C 1
ATOM 658 O O . LEU A 1 77 ? -10.464 0.690 2.052 1.00 89.56 77 LEU A O 1
ATOM 662 N N . ASN A 1 78 ? -10.014 0.932 -0.134 1.00 91.25 78 ASN A N 1
ATOM 663 C CA . ASN A 1 78 ? -10.599 2.261 -0.245 1.00 91.25 78 ASN A CA 1
ATOM 664 C C . ASN A 1 78 ? -12.098 2.225 0.026 1.00 91.25 78 ASN A C 1
ATOM 666 O O . ASN A 1 78 ? -12.611 3.081 0.745 1.00 91.25 78 ASN A O 1
ATOM 670 N N . GLN A 1 79 ? -12.787 1.213 -0.499 1.00 88.50 79 GLN A N 1
ATOM 671 C CA . GLN A 1 79 ? -14.216 1.016 -0.274 1.00 88.50 79 GLN A CA 1
ATOM 672 C C . GLN A 1 79 ? -14.498 0.656 1.190 1.00 88.50 79 GLN A C 1
ATOM 674 O O . GLN A 1 79 ? -15.321 1.307 1.837 1.00 88.50 79 GLN A O 1
ATOM 679 N N . SER A 1 80 ? -13.770 -0.321 1.740 1.00 87.00 80 SER A N 1
ATOM 680 C CA . SER A 1 80 ? -13.947 -0.766 3.127 1.00 87.00 80 SER A CA 1
ATOM 681 C C . SER A 1 80 ? -13.622 0.345 4.134 1.00 87.00 80 SER A C 1
ATOM 683 O O . SER A 1 80 ? -14.492 0.776 4.892 1.00 87.00 80 SER A O 1
ATOM 685 N N . ILE A 1 81 ? -12.409 0.903 4.094 1.00 88.19 81 ILE A N 1
ATOM 686 C CA . ILE A 1 81 ? -11.954 1.921 5.051 1.00 88.19 81 ILE A CA 1
ATOM 687 C C . ILE A 1 81 ? -12.633 3.268 4.805 1.00 88.19 81 ILE A C 1
ATOM 689 O O . ILE A 1 81 ? -13.044 3.925 5.763 1.00 88.19 81 ILE A O 1
ATOM 693 N N . GLY A 1 82 ? -12.817 3.672 3.546 1.00 83.81 82 GLY A N 1
ATOM 694 C CA . GLY A 1 82 ? -13.497 4.922 3.202 1.00 83.81 82 GLY A CA 1
ATOM 695 C C . GLY A 1 82 ? -14.944 4.965 3.703 1.00 83.81 82 GLY A C 1
ATOM 696 O O . GLY A 1 82 ? -15.410 6.017 4.144 1.00 83.81 82 GLY A O 1
ATOM 697 N N . SER A 1 83 ? -15.636 3.818 3.736 1.00 85.06 83 SER A N 1
ATOM 698 C CA . SER A 1 83 ? -17.007 3.725 4.260 1.00 85.06 83 SER A CA 1
ATOM 699 C C . SER A 1 83 ? -17.115 4.025 5.763 1.00 85.06 83 SER A C 1
ATOM 701 O O . SER A 1 83 ? -18.146 4.527 6.214 1.00 85.06 83 SER A O 1
ATOM 703 N N . THR A 1 84 ? -16.044 3.793 6.532 1.00 86.31 84 THR A N 1
ATOM 704 C CA . THR A 1 84 ? -16.021 4.031 7.988 1.00 86.31 84 THR A CA 1
ATOM 705 C C . THR A 1 84 ? -16.036 5.518 8.350 1.00 86.31 84 THR A C 1
ATOM 707 O O . THR A 1 84 ? -16.438 5.875 9.456 1.00 86.31 84 THR A O 1
ATOM 710 N N . LYS A 1 85 ? -15.595 6.391 7.427 1.00 83.38 85 LYS A N 1
ATOM 711 C CA . LYS A 1 85 ? -15.352 7.830 7.647 1.00 83.38 85 LYS A CA 1
ATOM 712 C C . LYS A 1 85 ? -14.414 8.137 8.827 1.00 83.38 85 LYS A C 1
ATOM 714 O O . LYS A 1 85 ? -14.398 9.265 9.321 1.00 83.38 85 LYS A O 1
ATOM 719 N N . ASP A 1 86 ? -13.616 7.164 9.270 1.00 90.19 86 ASP A N 1
ATOM 720 C CA . ASP A 1 86 ? -12.606 7.359 10.306 1.00 90.19 86 ASP A CA 1
ATOM 721 C C . ASP A 1 86 ? -11.314 7.896 9.676 1.00 90.19 86 ASP A C 1
ATOM 723 O O . ASP A 1 86 ? -10.577 7.188 8.984 1.00 90.19 86 ASP A O 1
ATOM 727 N N . GLN A 1 87 ? -11.016 9.167 9.947 1.00 90.25 87 GLN A N 1
ATOM 728 C CA . GLN A 1 87 ? -9.846 9.835 9.384 1.00 90.25 87 GLN A CA 1
ATOM 729 C C . GLN A 1 87 ? -8.524 9.175 9.795 1.00 90.25 87 GLN A C 1
ATOM 731 O O . GLN A 1 87 ? -7.576 9.184 9.015 1.00 90.25 87 GLN A O 1
ATOM 736 N N . ARG A 1 88 ? -8.435 8.589 10.994 1.00 90.31 88 ARG A N 1
ATOM 737 C CA . ARG A 1 88 ? -7.211 7.926 11.452 1.00 90.31 88 ARG A CA 1
ATOM 738 C C . ARG A 1 88 ? -6.969 6.641 10.665 1.00 90.31 88 ARG A C 1
ATOM 740 O O . ARG A 1 88 ? -5.824 6.348 10.327 1.00 90.31 88 ARG A O 1
ATOM 747 N N . LEU A 1 89 ? -8.025 5.884 10.361 1.00 90.12 89 LEU A N 1
ATOM 748 C CA . LEU A 1 89 ? -7.916 4.697 9.509 1.00 90.12 89 LEU A CA 1
ATOM 749 C C . LEU A 1 89 ? -7.547 5.076 8.071 1.00 90.12 89 LEU A C 1
ATOM 751 O O . LEU A 1 89 ? -6.669 4.443 7.488 1.00 90.12 89 LEU A O 1
ATOM 755 N N . ILE A 1 90 ? -8.144 6.144 7.537 1.00 92.38 90 ILE A N 1
ATOM 756 C CA . ILE A 1 90 ? -7.816 6.675 6.206 1.00 92.38 90 ILE A CA 1
ATOM 757 C C . ILE A 1 90 ? -6.347 7.119 6.139 1.00 92.38 90 ILE A C 1
ATOM 759 O O . ILE A 1 90 ? -5.638 6.762 5.199 1.00 92.38 90 ILE A O 1
ATOM 763 N N . ASP A 1 91 ? -5.861 7.842 7.150 1.00 91.56 91 ASP A N 1
ATOM 764 C CA . ASP A 1 91 ? -4.465 8.283 7.218 1.00 91.56 91 ASP A CA 1
ATOM 765 C C . ASP A 1 91 ? -3.500 7.085 7.263 1.00 91.56 91 ASP A C 1
ATOM 767 O O . ASP A 1 91 ? -2.508 7.058 6.534 1.00 91.56 91 ASP A O 1
ATOM 771 N N . ASN A 1 92 ? -3.806 6.063 8.070 1.00 90.62 92 ASN A N 1
ATOM 772 C CA . ASN A 1 92 ? -3.000 4.841 8.143 1.00 90.62 92 ASN A CA 1
ATOM 773 C C . ASN A 1 92 ? -2.981 4.080 6.809 1.00 90.62 92 ASN A C 1
ATOM 775 O O . ASN A 1 92 ? -1.923 3.601 6.392 1.00 90.62 92 ASN A O 1
ATOM 779 N N . LEU A 1 93 ? -4.126 3.992 6.122 1.00 92.50 93 LEU A N 1
ATOM 780 C CA . LEU A 1 93 ? -4.206 3.388 4.793 1.00 92.50 93 LEU A CA 1
ATOM 781 C C . LEU A 1 93 ? -3.330 4.156 3.795 1.00 92.50 93 LEU A C 1
ATOM 783 O O . LEU A 1 93 ? -2.564 3.537 3.058 1.00 92.50 93 LEU A O 1
ATOM 787 N N . GLN A 1 94 ? -3.353 5.491 3.825 1.00 93.50 94 GLN A N 1
ATOM 788 C CA . GLN A 1 94 ? -2.484 6.306 2.972 1.00 93.50 94 GLN A CA 1
ATOM 789 C C . GLN A 1 94 ? -0.995 6.069 3.251 1.00 93.50 94 GLN A C 1
ATOM 791 O O . GLN A 1 94 ? -0.195 5.967 2.321 1.00 93.50 94 GLN A O 1
ATOM 796 N N . MET A 1 95 ? -0.599 5.900 4.516 1.00 94.06 95 MET A N 1
ATOM 797 C CA . MET A 1 95 ? 0.791 5.570 4.855 1.00 94.06 95 MET A CA 1
ATOM 798 C C . MET A 1 95 ? 1.212 4.196 4.316 1.00 94.06 95 MET A C 1
ATOM 800 O O . MET A 1 95 ? 2.361 4.018 3.901 1.00 94.06 95 MET A O 1
ATOM 804 N N . CYS A 1 96 ? 0.291 3.229 4.299 1.00 92.62 96 CYS A N 1
ATOM 805 C CA . CYS A 1 96 ? 0.516 1.910 3.712 1.00 92.62 96 CYS A CA 1
ATOM 806 C C . CYS A 1 96 ? 0.688 1.990 2.186 1.00 92.62 96 CYS A C 1
ATOM 808 O O . CYS A 1 96 ? 1.644 1.425 1.644 1.00 92.62 96 CYS A O 1
ATOM 810 N N . LYS A 1 97 ? -0.170 2.758 1.504 1.00 94.75 97 LYS A N 1
ATOM 811 C CA . LYS A 1 97 ? -0.083 3.004 0.057 1.00 94.75 97 LYS A CA 1
ATOM 812 C C . LYS A 1 97 ? 1.245 3.622 -0.349 1.00 94.75 97 LYS A C 1
ATOM 814 O O . LYS A 1 97 ? 1.921 3.088 -1.224 1.00 94.75 97 LYS A O 1
ATOM 819 N N . ILE A 1 98 ? 1.673 4.693 0.328 1.00 94.44 98 ILE A N 1
ATOM 820 C CA . ILE A 1 98 ? 2.944 5.373 0.023 1.00 94.44 98 ILE A CA 1
ATOM 821 C C . ILE A 1 98 ? 4.113 4.391 0.104 1.00 94.44 98 ILE A C 1
ATOM 823 O O . ILE A 1 98 ? 4.922 4.316 -0.818 1.00 94.44 98 ILE A O 1
ATOM 827 N N . GLN A 1 99 ? 4.206 3.615 1.184 1.00 92.56 99 GLN A N 1
ATOM 828 C CA . GLN A 1 99 ? 5.296 2.651 1.350 1.00 92.56 99 GLN A CA 1
ATOM 829 C C . GLN A 1 99 ? 5.256 1.552 0.285 1.00 92.56 99 GLN A C 1
ATOM 831 O O . GLN A 1 99 ? 6.296 1.202 -0.272 1.00 92.56 99 GLN A O 1
ATOM 836 N N . THR A 1 100 ? 4.061 1.063 -0.043 1.00 93.69 100 THR A N 1
ATOM 837 C CA . THR A 1 100 ? 3.867 0.006 -1.042 1.00 93.69 100 THR A CA 1
ATOM 838 C C . THR A 1 100 ? 4.228 0.490 -2.445 1.00 93.69 100 THR A C 1
ATOM 840 O O . THR A 1 100 ? 4.976 -0.178 -3.155 1.00 93.69 100 THR A O 1
ATOM 843 N N . HIS A 1 101 ? 3.785 1.684 -2.844 1.00 95.25 101 HIS A N 1
ATOM 844 C CA . HIS A 1 101 ? 4.151 2.247 -4.143 1.00 95.25 101 HIS A CA 1
ATOM 845 C C . HIS A 1 101 ? 5.636 2.592 -4.226 1.00 95.25 101 HIS A C 1
ATOM 847 O O . HIS A 1 101 ? 6.245 2.316 -5.254 1.00 95.25 101 HIS A O 1
ATOM 853 N N . ARG A 1 102 ? 6.250 3.109 -3.150 1.00 94.19 102 ARG A N 1
ATOM 854 C CA . ARG A 1 102 ? 7.710 3.312 -3.098 1.00 94.19 102 ARG A CA 1
ATOM 855 C C . ARG A 1 102 ? 8.473 2.005 -3.301 1.00 94.19 102 ARG A C 1
ATOM 857 O O . ARG A 1 102 ? 9.447 1.989 -4.044 1.00 94.19 102 ARG A O 1
ATOM 864 N N . TYR A 1 103 ? 8.033 0.930 -2.650 1.00 91.88 103 TYR A N 1
ATOM 865 C CA . TYR A 1 103 ? 8.631 -0.394 -2.806 1.00 91.88 103 TYR A CA 1
ATOM 866 C C . TYR A 1 103 ? 8.483 -0.924 -4.236 1.00 91.88 103 TYR A C 1
ATOM 868 O O . TYR A 1 103 ? 9.457 -1.360 -4.836 1.00 91.88 103 TYR A O 1
ATOM 876 N N . ALA A 1 104 ? 7.283 -0.855 -4.809 1.00 92.50 104 ALA A N 1
ATOM 877 C CA . ALA A 1 104 ? 7.059 -1.342 -6.164 1.00 92.50 104 ALA A CA 1
ATOM 878 C C . ALA A 1 104 ? 7.861 -0.537 -7.200 1.00 92.50 104 ALA A C 1
ATOM 880 O O . ALA A 1 104 ? 8.499 -1.124 -8.065 1.00 92.50 104 ALA A O 1
ATOM 881 N N . LEU A 1 105 ? 7.911 0.793 -7.073 1.00 93.94 105 LEU A N 1
ATOM 882 C CA . LEU A 1 105 ? 8.677 1.664 -7.971 1.00 93.94 105 LEU A CA 1
ATOM 883 C C . LEU A 1 105 ? 10.193 1.459 -7.882 1.00 93.94 105 LEU A C 1
ATOM 885 O O . LEU A 1 105 ? 10.891 1.750 -8.850 1.00 93.94 105 LEU A O 1
ATOM 889 N N . SER A 1 106 ? 10.714 0.978 -6.749 1.00 92.31 106 SER A N 1
ATOM 890 C CA . SER A 1 106 ? 12.139 0.647 -6.622 1.00 92.31 106 SER A CA 1
ATOM 891 C C . SER A 1 106 ? 12.502 -0.715 -7.220 1.00 92.31 106 SER A C 1
ATOM 893 O O . SER A 1 106 ? 13.685 -1.001 -7.396 1.00 92.31 106 SER A O 1
ATOM 895 N N . LYS A 1 107 ? 11.499 -1.548 -7.522 1.00 91.56 107 LYS A N 1
ATOM 896 C CA . LYS A 1 107 ? 11.653 -2.924 -8.009 1.00 91.56 107 LYS A CA 1
ATOM 897 C C . LYS A 1 107 ? 11.252 -3.107 -9.468 1.00 91.56 107 LYS A C 1
ATOM 899 O O . LYS A 1 107 ? 11.859 -3.923 -10.151 1.00 91.56 107 LYS A O 1
ATOM 904 N N . ILE A 1 108 ? 10.214 -2.408 -9.915 1.00 94.31 108 ILE A N 1
ATOM 905 C CA . ILE A 1 108 ? 9.591 -2.645 -11.213 1.00 94.31 108 ILE A CA 1
ATOM 906 C C . ILE A 1 108 ? 10.521 -2.259 -12.371 1.00 94.31 108 ILE A C 1
ATOM 908 O O . ILE A 1 108 ? 11.222 -1.247 -12.312 1.00 94.31 108 ILE A O 1
ATOM 912 N N . LYS A 1 109 ? 10.513 -3.055 -13.442 1.00 93.06 109 LYS A N 1
ATOM 913 C CA . LYS A 1 109 ? 11.238 -2.769 -14.683 1.00 93.06 109 LYS A CA 1
ATOM 914 C C . LYS A 1 109 ? 10.738 -1.476 -15.319 1.00 93.06 109 LYS A C 1
ATOM 916 O O . LYS A 1 109 ? 9.551 -1.151 -15.264 1.00 93.06 109 LYS A O 1
ATOM 921 N N . GLU A 1 110 ? 11.656 -0.769 -15.975 1.00 93.38 110 GLU A N 1
ATOM 922 C CA . GLU A 1 110 ? 11.413 0.569 -16.527 1.00 93.38 110 GLU A CA 1
ATOM 923 C C . GLU A 1 110 ? 10.232 0.597 -17.514 1.00 93.38 110 GLU A C 1
ATOM 925 O O . GLU A 1 110 ? 9.446 1.539 -17.500 1.00 93.38 110 GLU A O 1
ATOM 930 N N . GLU A 1 111 ? 10.035 -0.476 -18.289 1.00 95.31 111 GLU A N 1
ATOM 931 C CA . GLU A 1 111 ? 8.935 -0.625 -19.256 1.00 95.31 111 GLU A CA 1
ATOM 932 C C . GLU A 1 111 ? 7.524 -0.581 -18.634 1.00 95.31 111 GLU A C 1
ATOM 934 O O . GLU A 1 111 ? 6.576 -0.190 -19.310 1.00 95.31 111 GLU A O 1
ATOM 939 N N . TYR A 1 112 ? 7.373 -0.915 -17.347 1.00 95.19 112 TYR A N 1
ATOM 940 C CA . TYR A 1 112 ? 6.084 -0.868 -16.636 1.00 95.19 112 TYR A CA 1
ATOM 941 C C . TYR A 1 112 ? 5.949 0.346 -15.710 1.00 95.19 112 TYR A C 1
ATOM 943 O O . TYR A 1 112 ? 4.897 0.550 -15.095 1.00 95.19 112 TYR A O 1
ATOM 951 N N . LYS A 1 113 ? 7.015 1.129 -15.543 1.00 94.44 113 LYS A N 1
ATOM 952 C CA . LYS A 1 113 ? 7.115 2.146 -14.493 1.00 94.44 113 LYS A CA 1
ATOM 953 C C . LYS A 1 113 ? 6.234 3.360 -14.761 1.00 94.44 113 LYS A C 1
ATOM 955 O O . LYS A 1 113 ? 5.629 3.876 -13.826 1.00 94.44 113 LYS A O 1
ATOM 960 N N . GLU A 1 114 ? 6.125 3.784 -16.019 1.00 94.75 114 GLU A N 1
ATOM 961 C CA . GLU A 1 114 ? 5.296 4.928 -16.417 1.00 94.75 114 GLU A CA 1
ATOM 962 C C . GLU A 1 114 ? 3.816 4.686 -16.081 1.00 94.75 114 GLU A C 1
ATOM 964 O O . GLU A 1 114 ? 3.187 5.475 -15.372 1.00 94.75 114 GLU A O 1
ATOM 969 N N . GLU A 1 115 ? 3.277 3.542 -16.502 1.00 95.88 115 GLU A N 1
ATOM 970 C CA . GLU A 1 115 ? 1.892 3.172 -16.208 1.00 95.88 115 GLU A CA 1
ATOM 971 C C . GLU A 1 115 ? 1.677 2.916 -14.707 1.00 95.88 115 GLU A C 1
ATOM 973 O O . GLU A 1 115 ? 0.653 3.324 -14.147 1.00 95.88 115 GLU A O 1
ATOM 978 N N . TYR A 1 116 ? 2.662 2.334 -14.011 1.00 96.50 116 TYR A N 1
ATOM 979 C CA . TYR A 1 116 ? 2.594 2.185 -12.556 1.00 96.50 116 TYR A CA 1
ATOM 980 C C . TYR A 1 116 ? 2.504 3.545 -11.852 1.00 96.50 116 TYR A C 1
ATOM 982 O O . TYR A 1 116 ? 1.649 3.730 -10.986 1.00 96.50 116 TYR A O 1
ATOM 990 N N . LEU A 1 117 ? 3.352 4.512 -12.226 1.00 95.69 117 LEU A N 1
ATOM 991 C CA . LEU A 1 117 ? 3.341 5.868 -11.668 1.00 95.69 117 LEU A CA 1
ATOM 992 C C . LEU A 1 117 ? 1.985 6.542 -11.876 1.00 95.69 117 LEU A C 1
ATOM 994 O O . LEU A 1 117 ? 1.451 7.146 -10.942 1.00 95.69 117 LEU A O 1
ATOM 998 N N . ARG A 1 118 ? 1.409 6.411 -13.075 1.00 95.38 118 ARG A N 1
ATOM 999 C CA . ARG A 1 118 ? 0.093 6.969 -13.402 1.00 95.38 118 ARG A CA 1
ATOM 1000 C C . ARG A 1 118 ? -1.004 6.402 -12.496 1.00 95.38 118 ARG A C 1
ATOM 1002 O O . ARG A 1 118 ? -1.816 7.160 -11.961 1.00 95.38 118 ARG A O 1
ATOM 1009 N N . ARG A 1 119 ? -1.026 5.082 -12.288 1.00 96.56 119 ARG A N 1
ATOM 1010 C CA . ARG A 1 119 ? -2.009 4.417 -11.413 1.00 96.56 119 ARG A CA 1
ATOM 1011 C C . ARG A 1 119 ? -1.777 4.720 -9.931 1.00 96.56 119 ARG A C 1
ATOM 1013 O O . ARG A 1 119 ? -2.745 4.967 -9.218 1.00 96.56 119 ARG A O 1
ATOM 1020 N N . ALA A 1 120 ? -0.524 4.784 -9.481 1.00 95.69 120 ALA A N 1
ATOM 1021 C CA . ALA A 1 120 ? -0.175 5.146 -8.104 1.00 95.69 120 ALA A CA 1
ATOM 1022 C C . ALA A 1 120 ? -0.626 6.568 -7.750 1.00 95.69 120 ALA A C 1
ATOM 1024 O O . ALA A 1 120 ? -1.170 6.790 -6.671 1.00 95.69 120 ALA A O 1
ATOM 1025 N N . ARG A 1 121 ? -0.484 7.521 -8.679 1.00 93.88 121 ARG A N 1
ATOM 1026 C CA . ARG A 1 121 ? -1.025 8.880 -8.520 1.00 93.88 121 ARG A CA 1
ATOM 1027 C C . ARG A 1 121 ? -2.537 8.886 -8.336 1.00 93.88 121 ARG A C 1
ATOM 1029 O O . ARG A 1 121 ? -3.046 9.583 -7.460 1.00 93.88 121 ARG A O 1
ATOM 1036 N N . ALA A 1 122 ? -3.255 8.119 -9.154 1.00 93.25 122 ALA A N 1
ATOM 1037 C CA . ALA A 1 122 ? -4.705 8.012 -9.043 1.00 93.25 122 ALA A CA 1
ATOM 1038 C C . ALA A 1 122 ? -5.124 7.402 -7.695 1.00 93.25 122 ALA A C 1
ATOM 1040 O O . ALA A 1 122 ? -5.992 7.955 -7.023 1.00 93.25 122 ALA A O 1
ATOM 1041 N N . ASP A 1 123 ? -4.466 6.321 -7.267 1.00 94.19 123 ASP A N 1
ATOM 1042 C CA . ASP A 1 123 ? -4.790 5.641 -6.009 1.00 94.19 123 ASP A CA 1
ATOM 1043 C C . ASP A 1 123 ? -4.501 6.504 -4.764 1.00 94.19 123 ASP A C 1
ATOM 1045 O O . ASP A 1 123 ? -5.309 6.560 -3.831 1.00 94.19 123 ASP A O 1
ATOM 1049 N N . LEU A 1 124 ? -3.385 7.239 -4.757 1.00 93.06 124 LEU A N 1
ATOM 1050 C CA . LEU A 1 124 ? -3.035 8.148 -3.660 1.00 93.06 124 LEU A CA 1
ATOM 1051 C C . LEU A 1 124 ? -4.004 9.338 -3.554 1.00 93.06 124 LEU A C 1
ATOM 1053 O O . LEU A 1 124 ? -4.290 9.794 -2.445 1.00 93.06 124 LEU A O 1
ATOM 1057 N N . ASN A 1 125 ? -4.570 9.792 -4.676 1.00 89.62 125 ASN A N 1
ATOM 1058 C CA . ASN A 1 125 ? -5.568 10.867 -4.713 1.00 89.62 125 ASN A CA 1
ATOM 1059 C C . ASN A 1 125 ? -6.994 10.425 -4.346 1.00 89.62 125 ASN A C 1
ATOM 1061 O O . ASN A 1 125 ? -7.842 11.281 -4.105 1.00 89.62 125 ASN A O 1
ATOM 1065 N N . ALA A 1 126 ? -7.287 9.123 -4.309 1.00 84.12 126 ALA A N 1
ATOM 1066 C CA . ALA A 1 126 ? -8.667 8.636 -4.249 1.00 84.12 126 ALA A CA 1
ATOM 1067 C C . ALA A 1 126 ? -9.412 8.990 -2.947 1.00 84.12 126 ALA A C 1
ATOM 1069 O O . ALA A 1 126 ? -10.628 9.169 -2.963 1.00 84.12 126 ALA A O 1
ATOM 1070 N N . LEU A 1 127 ? -8.701 9.088 -1.816 1.00 77.00 127 LEU A N 1
ATOM 1071 C CA . LEU A 1 127 ? -9.325 9.201 -0.489 1.00 77.00 127 LEU A CA 1
ATOM 1072 C C . LEU A 1 127 ? -8.958 10.446 0.315 1.00 77.00 127 LEU A C 1
ATOM 1074 O O . LEU A 1 127 ? -9.597 10.709 1.333 1.00 77.00 127 LEU A O 1
ATOM 1078 N N . CYS A 1 128 ? -7.893 11.163 -0.041 1.00 75.69 128 CYS A N 1
ATOM 1079 C CA . CYS A 1 128 ? -7.338 12.157 0.869 1.00 75.69 128 CYS A CA 1
ATOM 1080 C C . CYS A 1 128 ? -6.671 13.318 0.136 1.00 75.69 128 CYS A C 1
ATOM 1082 O O . CYS A 1 128 ? -6.109 13.154 -0.942 1.00 75.69 128 CYS A O 1
ATOM 1084 N N . ASP A 1 129 ? -6.705 14.492 0.766 1.00 81.56 129 ASP A N 1
ATOM 1085 C CA . ASP A 1 129 ? -6.035 15.688 0.266 1.00 81.56 129 ASP A CA 1
ATOM 1086 C C . ASP A 1 129 ? -4.506 15.515 0.246 1.00 81.56 129 ASP A C 1
ATOM 1088 O O . ASP A 1 129 ? -3.897 14.936 1.159 1.00 81.56 129 ASP A O 1
ATOM 1092 N N . THR A 1 130 ? -3.875 16.069 -0.791 1.00 81.75 130 THR A N 1
ATOM 1093 C CA . THR A 1 130 ? -2.438 15.948 -1.037 1.00 81.75 130 THR A CA 1
ATOM 1094 C C . THR A 1 130 ? -1.608 16.577 0.088 1.00 81.75 130 THR A C 1
ATOM 1096 O O . THR A 1 130 ? -0.570 16.030 0.474 1.00 81.75 130 THR A O 1
ATOM 1099 N N . GLY A 1 131 ? -2.071 17.702 0.643 1.00 85.25 131 GLY A N 1
ATOM 1100 C CA . GLY A 1 131 ? -1.402 18.444 1.709 1.00 85.25 131 GLY A CA 1
ATOM 1101 C C . GLY A 1 131 ? -1.464 17.733 3.059 1.00 85.25 131 GLY A C 1
ATOM 1102 O O . GLY A 1 131 ? -0.443 17.636 3.751 1.00 85.25 131 GLY A O 1
ATOM 1103 N N . ARG A 1 132 ? -2.626 17.170 3.421 1.00 90.31 132 ARG A N 1
ATOM 1104 C CA . ARG A 1 132 ? -2.754 16.325 4.624 1.00 90.31 132 ARG A CA 1
ATOM 1105 C C . ARG A 1 132 ? -1.824 15.120 4.539 1.00 90.31 132 ARG A C 1
ATOM 1107 O O . ARG A 1 132 ? -1.057 14.879 5.471 1.00 90.31 132 ARG A O 1
ATOM 1114 N N . THR A 1 133 ? -1.871 14.406 3.419 1.00 91.06 133 THR A N 1
ATOM 1115 C CA . THR A 1 133 ? -1.094 13.180 3.204 1.00 91.06 133 THR A CA 1
ATOM 1116 C C . THR A 1 133 ? 0.404 13.444 3.333 1.00 91.06 133 THR A C 1
ATOM 1118 O O . THR A 1 133 ? 1.085 12.737 4.073 1.00 91.06 133 THR A O 1
ATOM 1121 N N . TYR A 1 134 ? 0.909 14.529 2.731 1.00 91.75 134 TYR A N 1
ATOM 1122 C CA . TYR A 1 134 ? 2.310 14.934 2.884 1.00 91.75 134 TYR A CA 1
ATOM 1123 C C . TYR A 1 134 ? 2.683 15.214 4.348 1.00 91.75 134 TYR A C 1
ATOM 1125 O O . TYR A 1 134 ? 3.718 14.757 4.834 1.00 91.75 134 TYR A O 1
ATOM 1133 N N . LYS A 1 135 ? 1.842 15.964 5.074 1.00 92.50 135 LYS A N 1
ATOM 1134 C CA . LYS A 1 135 ? 2.106 16.327 6.474 1.00 92.50 135 LYS A CA 1
ATOM 1135 C C . LYS A 1 135 ? 2.159 15.096 7.380 1.00 92.50 135 LYS A C 1
ATOM 1137 O O . LYS A 1 135 ? 3.054 15.004 8.219 1.00 92.50 135 LYS A O 1
ATOM 1142 N N . ILE A 1 136 ? 1.223 14.164 7.203 1.00 92.12 136 ILE A N 1
ATOM 1143 C CA . ILE A 1 136 ? 1.173 12.918 7.973 1.00 92.12 136 ILE A CA 1
ATOM 1144 C C . ILE A 1 136 ? 2.343 12.002 7.605 1.00 92.12 136 ILE A C 1
ATOM 1146 O O . ILE A 1 136 ? 3.000 11.494 8.509 1.00 92.12 136 ILE A O 1
ATOM 1150 N N . ALA A 1 137 ? 2.683 11.876 6.318 1.00 92.44 137 ALA A N 1
ATOM 1151 C CA . ALA A 1 137 ? 3.856 11.119 5.879 1.00 92.44 137 ALA A CA 1
ATOM 1152 C C . ALA A 1 137 ? 5.142 11.644 6.521 1.00 92.44 137 ALA A C 1
ATOM 1154 O O . ALA A 1 137 ? 5.916 10.865 7.067 1.00 92.44 137 ALA A O 1
ATOM 1155 N N . ASN A 1 138 ? 5.332 12.964 6.548 1.00 93.31 138 ASN A N 1
ATOM 1156 C CA . ASN A 1 138 ? 6.509 13.563 7.170 1.00 93.31 138 ASN A CA 1
ATOM 1157 C C . ASN A 1 138 ? 6.562 13.299 8.686 1.00 93.31 138 ASN A C 1
ATOM 1159 O O . ASN A 1 138 ? 7.629 13.050 9.237 1.00 93.31 138 ASN A O 1
ATOM 1163 N N . MET A 1 139 ? 5.408 13.322 9.361 1.00 92.19 139 MET A N 1
ATOM 1164 C CA . MET A 1 139 ? 5.315 13.082 10.804 1.00 92.19 139 MET A CA 1
ATOM 1165 C C . MET A 1 139 ? 5.514 11.608 11.184 1.00 92.19 139 MET A C 1
ATOM 1167 O O . MET A 1 139 ? 6.158 11.327 12.189 1.00 92.19 139 MET A O 1
ATOM 1171 N N . MET A 1 140 ? 4.940 10.676 10.417 1.00 89.19 140 MET A N 1
ATOM 1172 C CA . MET A 1 140 ? 4.887 9.252 10.773 1.00 89.19 140 MET A CA 1
ATOM 1173 C C . MET A 1 140 ? 5.997 8.418 10.135 1.00 89.19 140 MET A C 1
ATOM 1175 O O . MET A 1 140 ? 6.420 7.427 10.723 1.00 89.19 140 MET A O 1
ATOM 1179 N N . LEU A 1 141 ? 6.443 8.790 8.934 1.00 90.56 141 LEU A N 1
ATOM 1180 C CA . LEU A 1 141 ? 7.388 8.015 8.122 1.00 90.56 141 LEU A CA 1
ATOM 1181 C C . LEU A 1 141 ? 8.699 8.771 7.846 1.00 90.56 141 LEU A C 1
ATOM 1183 O O . LEU A 1 141 ? 9.642 8.188 7.316 1.00 90.56 141 LEU A O 1
ATOM 1187 N N . GLY A 1 142 ? 8.770 10.053 8.213 1.00 92.44 142 GLY A N 1
ATOM 1188 C CA . GLY A 1 142 ? 9.933 10.91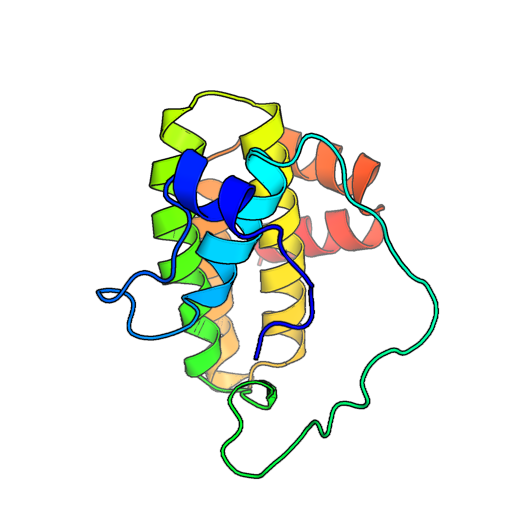1 8.008 1.00 92.44 142 GLY A CA 1
ATOM 1189 C C . GLY A 1 142 ? 9.949 11.632 6.657 1.00 92.44 142 GLY A C 1
ATOM 1190 O O . GLY A 1 142 ? 9.178 11.338 5.737 1.00 92.44 142 GLY A O 1
ATOM 1191 N N . SER A 1 143 ? 10.854 12.605 6.539 1.00 91.88 143 SER A N 1
ATOM 1192 C CA . SER A 1 143 ? 10.929 13.518 5.391 1.00 91.88 143 SER A CA 1
ATOM 1193 C C . SER A 1 143 ? 11.259 12.816 4.078 1.00 91.88 143 SER A C 1
ATOM 1195 O O . SER A 1 143 ? 10.666 13.140 3.056 1.00 91.88 143 SER A O 1
ATOM 1197 N N . GLU A 1 144 ? 12.128 11.806 4.103 1.00 93.12 144 GLU A N 1
ATOM 1198 C CA . GLU A 1 144 ? 12.509 11.044 2.908 1.00 93.12 144 GLU A CA 1
ATOM 1199 C C . GLU A 1 144 ? 11.296 10.380 2.234 1.00 93.12 144 GLU A C 1
ATOM 1201 O O . GLU A 1 144 ? 11.146 10.391 1.009 1.00 93.12 144 GLU A O 1
ATOM 1206 N N . VAL A 1 145 ? 10.395 9.815 3.041 1.00 90.88 145 VAL A N 1
ATOM 1207 C CA . VAL A 1 145 ? 9.184 9.155 2.547 1.00 90.88 145 VAL A CA 1
ATOM 1208 C C . VAL A 1 145 ? 8.175 10.184 2.041 1.00 90.88 145 VAL A C 1
ATOM 1210 O O . VAL A 1 145 ? 7.565 9.977 0.991 1.00 90.88 145 VAL A O 1
ATOM 1213 N N . ALA A 1 146 ? 8.036 11.311 2.742 1.00 91.69 146 ALA A N 1
ATOM 1214 C CA . ALA A 1 146 ? 7.170 12.410 2.321 1.00 91.69 146 ALA A CA 1
ATOM 1215 C C . ALA A 1 146 ? 7.623 13.036 0.990 1.00 91.69 146 ALA A C 1
ATOM 1217 O O . ALA A 1 146 ? 6.793 13.336 0.129 1.00 91.69 146 ALA A O 1
ATOM 1218 N N . ASP A 1 147 ? 8.931 13.184 0.787 1.00 92.38 147 ASP A N 1
ATOM 1219 C CA . ASP A 1 147 ? 9.501 13.688 -0.462 1.00 92.38 147 ASP A CA 1
ATOM 1220 C C . ASP A 1 147 ? 9.329 12.689 -1.607 1.00 92.38 147 ASP A C 1
ATOM 1222 O O . ASP A 1 147 ? 9.021 13.084 -2.729 1.00 92.38 147 ASP A O 1
ATOM 1226 N N . ALA A 1 148 ? 9.462 11.388 -1.340 1.00 90.69 148 ALA A N 1
ATOM 1227 C CA . ALA A 1 148 ? 9.169 10.366 -2.340 1.00 90.69 148 ALA A CA 1
ATOM 1228 C C . ALA A 1 148 ? 7.691 10.374 -2.756 1.00 90.69 148 ALA A C 1
ATOM 1230 O O . ALA A 1 148 ? 7.396 10.299 -3.945 1.00 90.69 148 ALA A O 1
ATOM 1231 N N . TYR A 1 149 ? 6.769 10.535 -1.802 1.00 92.44 149 TYR A N 1
ATOM 1232 C CA . TYR A 1 149 ? 5.360 10.774 -2.112 1.00 92.44 149 TYR A CA 1
ATOM 1233 C C . TYR A 1 149 ? 5.194 12.012 -3.001 1.00 92.44 149 TYR A C 1
ATOM 1235 O O . TYR A 1 149 ? 4.551 11.937 -4.043 1.00 92.44 149 TYR A O 1
ATOM 1243 N N . ARG A 1 150 ? 5.833 13.134 -2.651 1.00 91.25 150 ARG A N 1
ATOM 1244 C CA . ARG A 1 150 ? 5.777 14.355 -3.465 1.00 91.25 150 ARG A CA 1
ATOM 1245 C C . ARG A 1 150 ? 6.269 14.120 -4.896 1.00 91.25 150 ARG A C 1
ATOM 1247 O O . ARG A 1 150 ? 5.625 14.613 -5.812 1.00 91.25 150 ARG A O 1
ATOM 1254 N N . LYS A 1 151 ? 7.356 13.366 -5.092 1.00 90.94 151 LYS A N 1
ATOM 1255 C CA . LYS A 1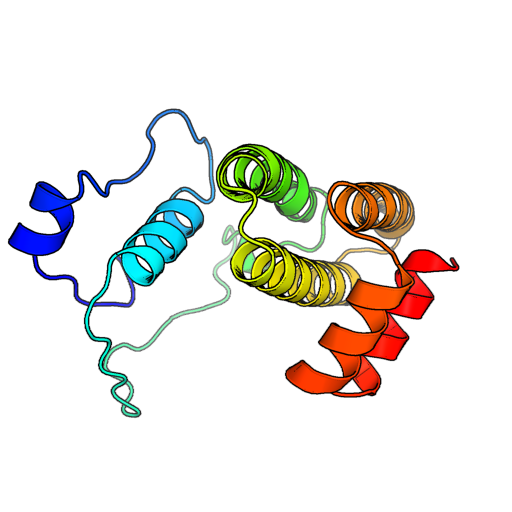 151 ? 7.865 13.016 -6.431 1.00 90.94 151 LYS A CA 1
ATOM 1256 C C . LYS A 1 151 ? 6.846 12.219 -7.236 1.00 90.94 151 LYS A C 1
ATOM 1258 O O . LYS A 1 151 ? 6.548 12.607 -8.358 1.00 90.94 151 LYS A O 1
ATOM 1263 N N . ILE A 1 152 ? 6.244 11.189 -6.630 1.00 90.69 152 ILE A N 1
ATOM 1264 C CA . ILE A 1 152 ? 5.178 10.397 -7.266 1.00 90.69 152 ILE A CA 1
ATOM 1265 C C . ILE A 1 152 ? 4.032 11.305 -7.728 1.00 90.69 152 ILE A C 1
ATOM 1267 O O . ILE A 1 152 ? 3.477 11.074 -8.792 1.00 90.69 152 ILE A O 1
ATOM 1271 N N . MET A 1 153 ? 3.695 12.338 -6.952 1.00 89.69 153 MET A N 1
ATOM 1272 C CA . MET A 1 153 ? 2.618 13.282 -7.265 1.00 89.69 153 MET A CA 1
ATOM 1273 C C . MET A 1 153 ? 2.979 14.369 -8.296 1.00 89.69 153 MET A C 1
ATOM 1275 O O . MET A 1 153 ? 2.073 15.077 -8.733 1.00 89.69 153 MET A O 1
ATOM 1279 N N . GLN A 1 154 ? 4.261 14.557 -8.633 1.00 82.94 154 GLN A N 1
ATOM 1280 C CA . GLN A 1 154 ? 4.763 15.661 -9.473 1.00 82.94 154 GLN A CA 1
ATOM 1281 C C . GLN A 1 154 ? 5.287 15.224 -10.842 1.00 82.94 154 GLN A C 1
ATOM 1283 O O . GLN A 1 154 ? 5.145 15.978 -11.805 1.00 82.94 154 GLN A O 1
ATOM 1288 N N . GLU A 1 155 ? 5.922 14.054 -10.910 1.00 66.44 155 GLU A N 1
ATOM 1289 C CA . GLU A 1 155 ? 6.143 13.329 -12.171 1.00 66.44 155 GLU A CA 1
ATOM 1290 C C . GLU A 1 155 ? 4.793 12.953 -12.771 1.00 66.44 155 GLU A C 1
ATOM 1292 O O . GLU A 1 155 ? 4.698 12.638 -13.984 1.00 66.44 155 GLU A O 1
#

Foldseek 3Di:
DDPDDDDPCQCVVQVQDQDPPDPDDSVVSSVVSCVVSDPDDDDDPDPPDDDDPDDDVDCVLDQECSLVVVLVVLVVVCVVQVVVVDVVSVLVSLLVLLVSLVVNLVRHDPVCNVVSLVSSLVSSPPRDDLVVNLVSCCVPVNDVSSVSSVVSNVD

Secondary structure (DSSP, 8-state):
--SS---HHHHHHTT----SS-SS-THHHHHHHHHHH-S------S-SS------TT-GGG--SGGGGHHHHHHHHHHHHHHHHT-HHHHHHHHHHHHHHHHHHHHHS-HHHHHHHHHHHHHHHHSSS-HHHHHHHHHHHT-HHHHHHHHHHHH-